Protein AF-A0A974BY82-F1 (afdb_monomer_lite)

Structure (mmCIF, N/CA/C/O backbone):
data_AF-A0A974BY82-F1
#
_entry.id   AF-A0A974BY82-F1
#
loop_
_atom_site.group_PDB
_atom_site.id
_atom_site.type_symbol
_atom_site.label_atom_id
_atom_site.label_alt_id
_atom_site.label_comp_id
_atom_site.label_asym_id
_atom_site.label_entity_id
_atom_site.label_seq_id
_atom_site.pdbx_PDB_ins_code
_atom_site.Cartn_x
_atom_site.Cartn_y
_atom_site.Cartn_z
_atom_site.occupancy
_atom_site.B_iso_or_equiv
_atom_site.auth_seq_id
_atom_site.auth_comp_id
_atom_site.auth_asym_id
_atom_site.auth_atom_id
_atom_site.pdbx_PDB_model_num
ATOM 1 N N . MET A 1 1 ? 22.523 -22.202 -31.245 1.00 55.62 1 MET A N 1
ATOM 2 C CA . MET A 1 1 ? 22.068 -20.827 -30.935 1.00 55.62 1 MET A CA 1
ATOM 3 C C . MET A 1 1 ? 22.652 -20.459 -29.581 1.00 55.62 1 MET A C 1
ATOM 5 O O . MET A 1 1 ? 22.440 -21.218 -28.647 1.00 55.62 1 MET A O 1
ATOM 9 N N . PHE A 1 2 ? 23.449 -19.393 -29.488 1.00 58.41 2 PHE A N 1
ATOM 10 C CA . PHE A 1 2 ? 24.153 -19.019 -28.255 1.00 58.41 2 PHE A CA 1
ATOM 11 C C . PHE A 1 2 ? 23.392 -17.875 -27.556 1.00 58.41 2 PHE A C 1
ATOM 13 O O . PHE A 1 2 ? 23.349 -16.770 -28.102 1.00 58.41 2 PHE A O 1
ATOM 20 N N . PRO A 1 3 ? 22.716 -18.108 -26.417 1.00 65.56 3 PRO A N 1
ATOM 21 C CA . PRO A 1 3 ? 21.956 -17.062 -25.743 1.00 65.56 3 PRO A CA 1
ATOM 22 C C . PRO A 1 3 ? 22.886 -16.171 -24.913 1.00 65.56 3 PRO A C 1
ATOM 24 O O . PRO A 1 3 ? 23.547 -16.637 -23.987 1.00 65.56 3 PRO A O 1
ATOM 27 N N . PHE A 1 4 ? 22.906 -14.870 -25.208 1.00 68.06 4 PHE A N 1
ATOM 28 C CA . PHE A 1 4 ? 23.542 -13.883 -24.337 1.00 68.06 4 PHE A CA 1
ATOM 29 C C . PHE A 1 4 ? 22.489 -13.350 -23.370 1.00 68.06 4 PHE A C 1
ATOM 31 O O . PHE A 1 4 ? 21.640 -12.531 -23.736 1.00 68.06 4 PHE A O 1
ATOM 38 N N . VAL A 1 5 ? 22.514 -13.884 -22.149 1.00 64.75 5 VAL A N 1
ATOM 39 C CA . VAL A 1 5 ? 21.522 -13.588 -21.116 1.00 64.75 5 VAL A CA 1
ATOM 40 C C . VAL A 1 5 ? 22.062 -12.523 -20.168 1.00 64.75 5 VAL A C 1
ATOM 42 O O . VAL A 1 5 ? 23.038 -12.756 -19.460 1.00 64.75 5 VAL A O 1
ATOM 45 N N . SER A 1 6 ? 21.420 -11.354 -20.126 1.00 64.81 6 SER A N 1
ATOM 46 C CA . SER A 1 6 ? 21.807 -10.259 -19.225 1.00 64.81 6 SER A CA 1
ATOM 47 C C . SER A 1 6 ? 20.596 -9.514 -18.652 1.00 64.81 6 SER A C 1
ATOM 49 O O . SER A 1 6 ? 19.461 -9.674 -19.109 1.00 64.81 6 SER A O 1
ATOM 51 N N . GLN A 1 7 ? 20.809 -8.714 -17.601 1.00 64.06 7 GLN A N 1
ATOM 52 C CA . GLN A 1 7 ? 19.762 -7.838 -17.064 1.00 64.06 7 GLN A CA 1
ATOM 53 C C . GLN A 1 7 ? 19.543 -6.648 -18.005 1.00 64.06 7 GLN A C 1
ATOM 55 O O . GLN A 1 7 ? 20.508 -6.028 -18.451 1.00 64.06 7 GLN A O 1
ATOM 60 N N . TYR A 1 8 ? 18.280 -6.305 -18.282 1.00 70.75 8 TYR A N 1
ATOM 61 C CA . TYR A 1 8 ? 17.972 -5.134 -19.106 1.00 70.75 8 TYR A CA 1
ATOM 62 C C . TYR A 1 8 ? 18.334 -3.833 -18.373 1.00 70.75 8 TYR A C 1
ATOM 64 O O . TYR A 1 8 ? 17.839 -3.576 -17.274 1.00 70.75 8 TYR A O 1
ATOM 72 N N . SER A 1 9 ? 19.148 -2.994 -19.005 1.00 70.44 9 SER A N 1
ATOM 73 C CA . SER A 1 9 ? 19.526 -1.649 -18.570 1.00 70.44 9 SER A CA 1
ATOM 74 C C . SER A 1 9 ? 19.338 -0.647 -19.715 1.00 70.44 9 SER A C 1
ATOM 76 O O . SER A 1 9 ? 19.091 -1.022 -20.863 1.00 70.44 9 SER A O 1
ATOM 78 N N . THR A 1 10 ? 19.471 0.650 -19.428 1.00 72.12 10 THR A N 1
ATOM 79 C CA . THR A 1 10 ? 19.427 1.704 -20.460 1.00 72.12 10 THR A CA 1
ATOM 80 C C . THR A 1 10 ? 20.517 1.538 -21.522 1.00 72.12 10 THR A C 1
ATOM 82 O O . THR A 1 10 ? 20.327 1.962 -22.657 1.00 72.12 10 THR A O 1
ATOM 85 N N . GLN A 1 11 ? 21.614 0.861 -21.178 1.00 79.00 11 GLN A N 1
ATOM 86 C CA . GLN A 1 11 ? 22.745 0.581 -22.062 1.00 79.00 11 GLN A CA 1
ATOM 87 C C . GLN A 1 11 ? 22.547 -0.702 -22.886 1.00 79.00 11 GLN A C 1
ATOM 89 O O . GLN A 1 11 ? 23.286 -0.932 -23.836 1.00 79.00 11 GLN A O 1
ATOM 94 N N . SER A 1 12 ? 21.554 -1.552 -22.584 1.00 78.31 12 SER A N 1
ATOM 95 C CA . SER A 1 12 ? 21.399 -2.867 -23.233 1.00 78.31 12 SER A CA 1
ATOM 96 C C . SER A 1 12 ? 21.268 -2.796 -24.753 1.00 78.31 12 SER A C 1
ATOM 98 O O . SER A 1 12 ? 21.809 -3.656 -25.445 1.00 78.31 12 SER A O 1
ATOM 100 N N . LYS A 1 13 ? 20.588 -1.768 -25.278 1.00 82.25 13 LYS A N 1
ATOM 101 C CA . LYS A 1 13 ? 20.459 -1.549 -26.727 1.00 82.25 13 LYS A CA 1
ATOM 102 C C . LYS A 1 13 ? 21.742 -1.046 -27.373 1.00 82.25 13 LYS A C 1
ATOM 104 O O . LYS A 1 13 ? 22.009 -1.365 -28.526 1.00 82.25 13 LYS A O 1
ATOM 109 N N . GLU A 1 14 ? 22.534 -0.279 -26.638 1.00 86.94 14 GLU A N 1
ATOM 110 C CA . GLU A 1 14 ? 23.848 0.164 -27.090 1.00 86.94 14 GLU A CA 1
ATOM 111 C C . GLU A 1 14 ? 24.837 -1.007 -27.115 1.00 86.94 14 GLU A C 1
ATOM 113 O O . GLU A 1 14 ? 25.501 -1.222 -28.124 1.00 86.94 14 GLU A O 1
ATOM 118 N N . ILE A 1 15 ? 24.837 -1.843 -26.074 1.00 82.56 15 ILE A N 1
ATOM 119 C CA . ILE A 1 15 ? 25.640 -3.071 -25.995 1.00 82.56 15 ILE A CA 1
ATOM 120 C C . ILE A 1 15 ? 25.274 -4.043 -27.124 1.00 82.56 15 ILE A C 1
ATOM 122 O O . ILE A 1 15 ? 26.163 -4.540 -27.808 1.00 82.56 15 ILE A O 1
ATOM 126 N N . GLU A 1 16 ? 23.980 -4.279 -27.365 1.00 86.62 16 GLU A N 1
ATOM 127 C CA . GLU A 1 16 ? 23.495 -5.115 -28.475 1.00 86.62 16 GLU A CA 1
ATOM 128 C C . GLU A 1 16 ? 24.034 -4.615 -29.824 1.00 86.62 16 GLU A C 1
ATOM 130 O O . GLU A 1 16 ? 24.597 -5.386 -30.602 1.00 86.62 16 GLU A O 1
ATOM 135 N N . ARG A 1 17 ? 23.948 -3.301 -30.073 1.00 90.50 17 ARG A N 1
ATOM 136 C CA . ARG A 1 17 ? 24.483 -2.676 -31.292 1.00 90.50 17 ARG A CA 1
ATOM 137 C C . ARG A 1 17 ? 25.994 -2.839 -31.419 1.00 90.50 17 ARG A C 1
ATOM 139 O O . ARG A 1 17 ? 26.465 -3.150 -32.508 1.00 90.50 17 ARG A O 1
ATOM 146 N N . ILE A 1 18 ? 26.747 -2.628 -30.340 1.00 91.62 18 ILE A N 1
ATOM 147 C CA . ILE A 1 18 ? 28.210 -2.778 -30.331 1.00 91.62 18 ILE A CA 1
ATOM 148 C C . ILE A 1 18 ? 28.588 -4.227 -30.651 1.00 91.62 18 ILE A C 1
ATOM 150 O O . ILE A 1 18 ? 29.419 -4.462 -31.526 1.00 91.62 18 ILE A O 1
ATOM 154 N N . VAL A 1 19 ? 27.946 -5.199 -30.000 1.00 86.00 19 VAL A N 1
ATOM 155 C CA . VAL A 1 19 ? 28.241 -6.622 -30.204 1.00 86.00 19 VAL A CA 1
ATOM 156 C C . VAL A 1 19 ? 27.933 -7.049 -31.634 1.00 86.00 19 VAL A C 1
ATOM 158 O O . VAL A 1 19 ? 28.784 -7.677 -32.255 1.00 86.00 19 VAL A O 1
ATOM 161 N N . TYR A 1 20 ? 26.784 -6.663 -32.200 1.00 89.38 20 TYR A N 1
ATOM 162 C CA . TYR A 1 20 ? 26.489 -6.964 -33.606 1.00 89.38 20 TYR A CA 1
ATOM 163 C C . TYR A 1 20 ? 27.453 -6.263 -34.570 1.00 89.38 20 TYR A C 1
ATOM 165 O O . TYR A 1 20 ? 27.903 -6.880 -35.533 1.00 89.38 20 TYR A O 1
ATOM 173 N N . ARG A 1 21 ? 27.823 -5.002 -34.300 1.00 92.31 21 ARG A N 1
ATOM 174 C CA . ARG A 1 21 ? 28.752 -4.229 -35.142 1.00 92.31 21 ARG A CA 1
ATOM 175 C C . ARG A 1 21 ? 30.138 -4.868 -35.221 1.00 92.31 21 ARG A C 1
ATOM 177 O O . ARG A 1 21 ? 30.740 -4.866 -36.290 1.00 92.31 21 ARG A O 1
ATOM 184 N N . TYR A 1 22 ? 30.642 -5.397 -34.108 1.00 89.31 22 TYR A N 1
ATOM 185 C CA . TYR A 1 22 ? 31.991 -5.965 -34.030 1.00 89.31 22 TYR A CA 1
ATOM 186 C C . TYR A 1 22 ? 32.028 -7.500 -34.077 1.00 89.31 22 TYR A C 1
ATOM 188 O O . TYR A 1 22 ? 33.114 -8.077 -34.060 1.00 89.31 22 TYR A O 1
ATOM 196 N N . TRP A 1 23 ? 30.880 -8.174 -34.222 1.00 87.69 23 TRP A N 1
ATOM 197 C CA . TRP A 1 23 ? 30.798 -9.636 -34.325 1.00 87.69 23 TRP A CA 1
ATOM 198 C C . TRP A 1 23 ? 31.726 -10.252 -35.388 1.00 87.69 23 TRP A C 1
ATOM 200 O O . TRP A 1 23 ? 32.405 -11.234 -35.077 1.00 87.69 23 TRP A O 1
ATOM 210 N N . PRO A 1 24 ? 31.860 -9.675 -36.603 1.00 87.44 24 PRO A N 1
ATOM 211 C CA . PRO A 1 24 ? 32.746 -10.235 -37.623 1.00 87.44 24 PRO A CA 1
ATOM 212 C C . PRO A 1 24 ? 34.223 -10.268 -37.212 1.00 87.44 24 PRO A C 1
ATOM 214 O O . PRO A 1 24 ? 34.983 -11.068 -37.749 1.00 87.44 24 PRO A O 1
ATOM 217 N N . LEU A 1 25 ? 34.658 -9.417 -36.272 1.00 87.12 25 LEU A N 1
ATOM 218 C CA . LEU A 1 25 ? 36.030 -9.451 -35.755 1.00 87.12 25 LEU A CA 1
ATOM 219 C C . LEU A 1 25 ? 36.266 -10.686 -34.882 1.00 87.12 25 LEU A C 1
ATOM 221 O O . LEU A 1 25 ? 37.316 -11.311 -34.991 1.00 87.12 25 LEU A O 1
ATOM 225 N N . LEU A 1 26 ? 35.271 -11.072 -34.079 1.00 78.06 26 LEU A N 1
ATOM 226 C CA . LEU A 1 26 ? 35.332 -12.255 -33.216 1.00 78.06 26 LEU A CA 1
ATOM 227 C C . LEU A 1 26 ? 35.341 -13.558 -34.030 1.00 78.06 26 LEU A C 1
ATOM 229 O O . LEU A 1 26 ? 35.951 -14.538 -33.621 1.00 78.06 26 LEU A O 1
ATOM 233 N N . GLN A 1 27 ? 34.739 -13.559 -35.223 1.00 80.62 27 GLN A N 1
ATOM 234 C CA . GLN A 1 27 ? 34.740 -14.715 -36.131 1.00 80.62 27 GLN A CA 1
ATOM 235 C C . GLN A 1 27 ? 36.081 -14.953 -36.846 1.00 80.62 27 GLN A C 1
ATOM 237 O O . GLN A 1 27 ? 36.273 -16.017 -37.438 1.00 80.62 27 GLN A O 1
ATOM 242 N N . LYS A 1 28 ? 37.007 -13.983 -36.818 1.00 83.62 28 LYS A N 1
ATOM 243 C CA . LYS A 1 28 ? 38.353 -14.133 -37.401 1.00 83.62 28 LYS A CA 1
ATOM 244 C C . LYS A 1 28 ? 39.293 -14.950 -36.516 1.00 83.62 28 LYS A C 1
ATOM 246 O O . LYS A 1 28 ? 40.323 -15.419 -36.996 1.00 83.62 28 LYS A O 1
ATOM 251 N N . GLU A 1 29 ? 38.958 -15.106 -35.241 1.00 82.62 29 GLU A N 1
ATOM 252 C CA . GLU A 1 29 ? 39.774 -15.827 -34.273 1.00 82.62 29 GLU A CA 1
ATOM 253 C C . GLU A 1 29 ? 39.580 -17.345 -34.460 1.00 82.62 29 GLU A C 1
ATOM 255 O O . GLU A 1 29 ? 38.459 -17.853 -34.517 1.00 82.62 29 GLU A O 1
ATOM 260 N N . LYS A 1 30 ? 40.687 -18.072 -34.665 1.00 78.31 30 LYS A N 1
ATOM 261 C CA . LYS A 1 30 ? 40.657 -19.465 -35.144 1.00 78.31 30 LYS A CA 1
ATOM 262 C C . LYS A 1 30 ? 40.070 -20.441 -34.124 1.00 78.31 30 LYS A C 1
ATOM 264 O O . LYS A 1 30 ? 39.502 -21.445 -34.548 1.00 78.31 30 LYS A O 1
ATOM 269 N N . THR A 1 31 ? 40.203 -20.179 -32.824 1.00 80.38 31 THR A N 1
ATOM 270 C CA . THR A 1 31 ? 39.790 -21.123 -31.773 1.00 80.38 31 THR A CA 1
ATOM 271 C C . THR A 1 31 ? 38.310 -20.996 -31.395 1.00 80.38 31 THR A C 1
ATOM 273 O O . THR A 1 31 ? 37.670 -21.994 -31.074 1.00 80.38 31 THR A O 1
ATOM 276 N N . LEU A 1 32 ? 37.728 -19.803 -31.517 1.00 68.88 32 LEU A N 1
ATOM 277 C CA . LEU A 1 32 ? 36.359 -19.460 -31.131 1.00 68.88 32 LEU A CA 1
ATOM 278 C C . LEU A 1 32 ? 35.402 -19.414 -32.324 1.00 68.88 32 LEU A C 1
ATOM 280 O O . LEU A 1 32 ? 34.186 -19.432 -32.128 1.00 68.88 32 LEU A O 1
ATOM 284 N N . ARG A 1 33 ? 35.907 -19.399 -33.566 1.00 75.81 33 ARG A N 1
ATOM 285 C CA . ARG A 1 33 ? 35.078 -19.352 -34.784 1.00 75.81 33 ARG A CA 1
ATOM 286 C C . ARG A 1 33 ? 34.023 -20.458 -34.842 1.00 75.81 33 ARG A C 1
ATOM 288 O O . ARG A 1 33 ? 32.909 -20.198 -35.2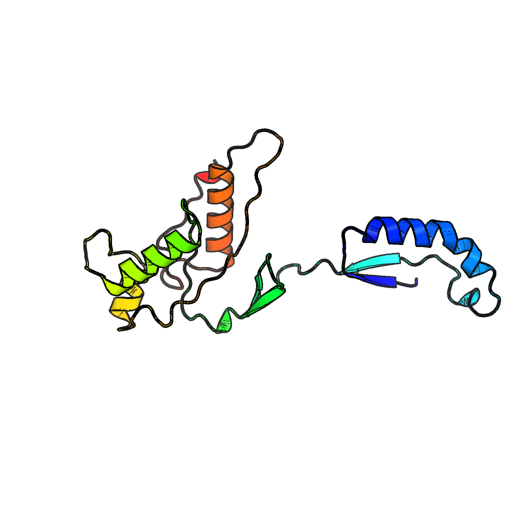93 1.00 75.81 33 ARG A O 1
ATOM 295 N N . SER A 1 34 ? 34.351 -21.671 -34.392 1.00 76.06 34 SER A N 1
ATOM 296 C CA . SER A 1 34 ? 33.401 -22.793 -34.358 1.00 76.06 34 SER A CA 1
ATOM 297 C C . SER A 1 34 ? 32.279 -22.568 -33.336 1.00 76.06 34 SER A C 1
ATOM 299 O O . SER A 1 34 ? 31.118 -22.843 -33.631 1.00 76.06 34 SER A O 1
ATOM 301 N N . ALA A 1 35 ? 32.599 -22.000 -32.169 1.00 73.25 35 ALA A N 1
ATOM 302 C CA . ALA A 1 35 ? 31.642 -21.705 -31.102 1.00 73.25 35 ALA A CA 1
ATOM 303 C C . ALA A 1 35 ? 30.794 -20.444 -31.374 1.00 73.25 35 ALA A C 1
ATOM 305 O O . ALA A 1 35 ? 29.647 -20.358 -30.935 1.00 73.25 35 ALA A O 1
ATOM 306 N N . LEU A 1 36 ? 31.337 -19.479 -32.123 1.00 76.94 36 LEU A N 1
ATOM 307 C CA . LEU A 1 36 ? 30.752 -18.159 -32.395 1.00 76.94 36 LEU A CA 1
ATOM 308 C C . LEU A 1 36 ? 30.273 -18.005 -33.852 1.00 76.94 36 LEU A C 1
ATOM 310 O O . LEU A 1 36 ? 30.179 -16.898 -34.389 1.00 76.94 36 LEU A O 1
ATOM 314 N N . ALA A 1 37 ? 29.950 -19.125 -34.506 1.00 76.38 37 ALA A N 1
ATOM 315 C CA . ALA A 1 37 ? 29.524 -19.159 -35.906 1.00 76.38 37 ALA A CA 1
ATOM 316 C C . ALA A 1 37 ? 28.303 -18.263 -36.187 1.00 76.38 37 ALA A C 1
ATOM 318 O O . ALA A 1 37 ? 28.215 -17.660 -37.252 1.00 76.38 37 ALA A O 1
ATOM 319 N N . ASN A 1 38 ? 27.402 -18.121 -35.211 1.00 80.62 38 ASN A N 1
ATOM 320 C CA . ASN A 1 38 ? 26.239 -17.243 -35.283 1.00 80.62 38 ASN A CA 1
ATOM 321 C C . ASN A 1 38 ? 26.293 -16.203 -34.163 1.00 80.62 38 ASN A C 1
ATOM 323 O O . ASN A 1 38 ? 26.695 -16.553 -33.048 1.00 80.62 38 ASN A O 1
ATOM 327 N N . PRO A 1 39 ? 25.856 -14.958 -34.419 1.00 79.62 39 PRO A N 1
ATOM 328 C CA . PRO A 1 39 ? 25.791 -13.950 -33.380 1.00 79.62 39 PRO A CA 1
ATOM 329 C C . PRO A 1 39 ? 24.822 -14.356 -32.268 1.00 79.62 39 PRO A C 1
ATOM 331 O O . PRO A 1 39 ? 23.873 -15.117 -32.503 1.00 79.62 39 PRO A O 1
ATOM 334 N N . PRO A 1 40 ? 25.066 -13.880 -31.039 1.00 81.81 40 PRO A N 1
ATOM 335 C CA . PRO A 1 40 ? 24.287 -14.279 -29.897 1.00 81.81 40 PRO A CA 1
ATOM 336 C C . PRO A 1 40 ? 22.868 -13.758 -30.044 1.00 81.81 40 PRO A C 1
ATOM 338 O O . PRO A 1 40 ? 22.616 -12.688 -30.607 1.00 81.81 40 PRO A O 1
ATOM 341 N N . VAL A 1 41 ? 21.935 -14.502 -29.471 1.00 79.69 41 VAL A N 1
ATOM 342 C CA . VAL A 1 41 ? 20.576 -14.005 -29.296 1.00 79.69 41 VAL A CA 1
ATOM 343 C C . VAL A 1 41 ? 20.521 -13.306 -27.957 1.00 79.69 41 VAL A C 1
ATOM 345 O O . VAL A 1 41 ? 20.662 -13.935 -26.905 1.00 79.69 41 VAL A O 1
ATOM 348 N N . PHE A 1 42 ? 20.340 -11.990 -28.009 1.00 73.69 42 PHE A N 1
ATOM 349 C CA . PHE A 1 42 ? 20.182 -11.172 -26.820 1.00 73.69 42 PHE A CA 1
ATOM 350 C C . PHE A 1 42 ? 18.846 -11.489 -26.161 1.00 73.69 42 PHE A C 1
ATOM 352 O O . PHE A 1 42 ? 17.776 -11.155 -26.666 1.00 73.69 42 PHE A O 1
ATOM 359 N N . SER A 1 43 ? 18.926 -12.156 -25.016 1.00 67.44 43 SER A N 1
ATOM 360 C CA . SER A 1 43 ? 17.772 -12.472 -24.187 1.00 67.44 43 SER A CA 1
ATOM 361 C C . SER A 1 43 ? 17.904 -11.694 -22.897 1.00 67.44 43 SER A C 1
ATOM 363 O O . SER A 1 43 ? 18.770 -11.962 -22.068 1.00 67.44 43 SER A O 1
ATOM 365 N N . TYR A 1 44 ? 17.052 -10.697 -22.719 1.00 67.31 44 TYR A N 1
ATOM 366 C CA . TYR A 1 44 ? 17.094 -9.898 -21.509 1.00 67.31 44 TYR A CA 1
ATOM 367 C C . TYR A 1 44 ? 16.187 -10.507 -20.457 1.00 67.31 44 TYR A C 1
ATOM 369 O O . TYR A 1 44 ? 14.993 -10.713 -20.687 1.00 67.31 44 TYR A O 1
ATOM 377 N N . ILE A 1 45 ? 16.732 -10.722 -19.264 1.00 48.97 45 ILE A N 1
ATOM 378 C CA . ILE A 1 45 ? 15.910 -11.025 -18.101 1.00 48.97 45 ILE A CA 1
ATOM 379 C C . ILE A 1 45 ? 15.163 -9.736 -17.751 1.00 48.97 45 ILE A C 1
ATOM 381 O O . ILE A 1 45 ? 15.700 -8.827 -17.111 1.00 48.97 45 ILE A O 1
ATOM 385 N N . LYS A 1 46 ? 13.907 -9.633 -18.192 1.00 44.50 46 LYS A N 1
ATOM 386 C CA . LYS A 1 46 ? 12.972 -8.622 -17.695 1.00 44.50 46 LYS A CA 1
ATOM 387 C C . LYS A 1 46 ? 12.716 -8.955 -16.227 1.00 44.50 46 LYS A C 1
ATOM 389 O O . LYS A 1 46 ? 12.285 -10.067 -15.926 1.00 44.50 46 LYS A O 1
ATOM 394 N N . ARG A 1 47 ? 12.988 -8.031 -15.298 1.00 38.56 47 ARG A N 1
ATOM 395 C CA . ARG A 1 47 ? 12.633 -8.244 -13.887 1.00 38.56 47 ARG A CA 1
ATOM 396 C C . ARG A 1 47 ? 11.105 -8.388 -13.767 1.00 38.56 47 ARG A C 1
ATOM 398 O O . ARG A 1 47 ? 10.375 -7.408 -13.820 1.00 38.56 47 ARG A O 1
ATOM 405 N N . GLN A 1 48 ? 10.718 -9.658 -13.651 1.00 38.69 48 GLN A N 1
ATOM 406 C CA . GLN A 1 48 ? 9.485 -10.296 -13.188 1.00 38.69 48 GLN A CA 1
ATOM 407 C C . GLN A 1 48 ? 8.168 -10.018 -13.931 1.00 38.69 48 GLN A C 1
ATOM 409 O O . GLN A 1 48 ? 7.494 -9.008 -13.751 1.00 38.69 48 GLN A O 1
ATOM 414 N N . ILE A 1 49 ? 7.761 -11.037 -14.695 1.00 35.66 49 ILE A N 1
ATOM 415 C CA . ILE A 1 49 ? 6.361 -11.429 -14.873 1.00 35.66 49 ILE A CA 1
ATOM 416 C C . ILE A 1 49 ? 5.906 -12.080 -13.555 1.00 35.66 49 ILE A C 1
ATOM 418 O O . ILE A 1 49 ? 6.619 -12.901 -12.981 1.00 35.66 49 ILE A O 1
ATOM 422 N N . ILE A 1 50 ? 4.739 -11.663 -13.073 1.00 41.03 50 ILE A N 1
ATOM 423 C CA . ILE A 1 50 ? 4.136 -12.006 -11.780 1.00 41.03 50 ILE A CA 1
ATOM 424 C C . ILE A 1 50 ? 3.813 -13.512 -11.706 1.00 41.03 50 ILE A C 1
ATOM 426 O O . ILE A 1 50 ? 2.942 -13.980 -12.434 1.00 41.03 50 ILE A O 1
ATOM 430 N N . LYS A 1 51 ? 4.468 -14.252 -10.801 1.00 31.66 51 LYS A N 1
ATOM 431 C CA . LYS A 1 51 ? 4.000 -15.529 -10.221 1.00 31.66 51 LYS A CA 1
ATOM 432 C C . LYS A 1 51 ? 4.569 -15.668 -8.795 1.00 31.66 51 LYS A C 1
ATOM 434 O O . LYS A 1 51 ? 5.783 -15.767 -8.648 1.00 31.66 51 LYS A O 1
ATOM 439 N N . GLY A 1 52 ? 3.711 -15.712 -7.768 1.00 34.97 52 GLY A N 1
ATOM 440 C CA . GLY A 1 52 ? 4.065 -16.147 -6.400 1.00 34.97 52 GLY A CA 1
ATOM 441 C C . GLY A 1 52 ? 4.062 -15.089 -5.272 1.00 34.97 52 GLY A C 1
ATOM 442 O O . GLY A 1 52 ? 3.976 -13.890 -5.515 1.00 34.97 52 GLY A O 1
ATOM 443 N N . ASP A 1 53 ? 4.169 -15.587 -4.027 1.00 36.75 53 ASP A N 1
ATOM 444 C CA . ASP A 1 53 ? 3.944 -14.968 -2.693 1.00 36.75 53 ASP A CA 1
ATOM 445 C C . ASP A 1 53 ? 4.855 -13.778 -2.275 1.00 36.75 53 ASP A C 1
ATOM 447 O O . ASP A 1 53 ? 5.077 -13.524 -1.083 1.00 36.75 53 ASP A O 1
ATOM 451 N N . THR A 1 54 ? 5.488 -13.058 -3.200 1.00 38.91 54 THR A N 1
ATOM 452 C CA . THR A 1 54 ? 6.450 -11.981 -2.882 1.00 38.91 54 THR A CA 1
ATOM 453 C C . THR A 1 54 ? 6.406 -10.892 -3.949 1.00 38.91 54 THR A C 1
ATOM 455 O O . THR A 1 54 ? 6.389 -11.201 -5.136 1.00 38.91 54 THR A O 1
ATOM 458 N N . THR A 1 55 ? 6.420 -9.616 -3.548 1.00 44.12 55 THR A N 1
ATOM 459 C CA . THR A 1 55 ? 6.438 -8.476 -4.479 1.00 44.12 55 THR A CA 1
ATOM 460 C C . THR A 1 55 ? 7.713 -7.658 -4.347 1.00 44.12 55 THR A C 1
ATOM 462 O O . THR A 1 55 ? 8.171 -7.338 -3.254 1.00 44.12 55 THR A O 1
ATOM 465 N N . CYS A 1 56 ? 8.328 -7.317 -5.479 1.00 42.44 56 CYS A N 1
ATOM 466 C CA . CYS A 1 56 ? 9.505 -6.454 -5.522 1.00 42.44 56 CYS A CA 1
ATOM 467 C C . CYS A 1 56 ? 9.092 -4.979 -5.610 1.00 42.44 56 CYS A C 1
ATOM 469 O O . CYS A 1 56 ? 8.348 -4.585 -6.507 1.00 42.44 56 CYS A O 1
ATOM 471 N N . HIS A 1 57 ? 9.613 -4.160 -4.694 1.00 38.88 57 HIS A N 1
ATOM 472 C CA . HIS A 1 57 ? 9.381 -2.716 -4.651 1.00 38.88 57 HIS A CA 1
ATOM 473 C C . HIS A 1 57 ? 10.080 -1.989 -5.823 1.00 38.88 57 HIS A C 1
ATOM 475 O O . HIS A 1 57 ? 11.284 -2.195 -6.024 1.00 38.88 57 HIS A O 1
ATOM 481 N N . PRO A 1 58 ? 9.402 -1.086 -6.562 1.00 39.41 58 PRO A N 1
ATOM 482 C CA . PRO A 1 58 ? 9.943 -0.470 -7.779 1.00 39.41 58 PRO A CA 1
ATOM 483 C C . PRO A 1 58 ? 11.049 0.569 -7.539 1.00 39.41 58 PRO A C 1
ATOM 485 O O . PRO A 1 58 ? 11.683 0.990 -8.501 1.00 39.41 58 PRO A O 1
ATOM 488 N N . ALA A 1 59 ? 11.301 0.988 -6.293 1.00 39.69 59 ALA A N 1
ATOM 489 C CA . ALA A 1 59 ? 12.295 2.029 -6.015 1.00 39.69 59 ALA A CA 1
ATOM 490 C C . ALA A 1 59 ? 13.630 1.536 -5.434 1.00 39.69 59 ALA A C 1
ATOM 492 O O . ALA A 1 59 ? 14.539 2.345 -5.382 1.00 39.69 59 ALA A O 1
ATOM 493 N N . ASN A 1 60 ? 13.769 0.277 -4.982 1.00 41.47 60 ASN A N 1
ATOM 494 C CA . ASN A 1 60 ? 15.027 -0.174 -4.345 1.00 41.47 60 ASN A CA 1
ATOM 495 C C . ASN A 1 60 ? 15.265 -1.697 -4.302 1.00 41.47 60 ASN A C 1
ATOM 497 O O . ASN A 1 60 ? 16.137 -2.161 -3.575 1.00 41.47 60 ASN A O 1
ATOM 501 N N . GLY A 1 61 ? 14.517 -2.510 -5.057 1.00 37.53 61 GLY A N 1
ATOM 502 C CA . GLY A 1 61 ? 14.843 -3.937 -5.198 1.00 37.53 61 GLY A CA 1
ATOM 503 C C . GLY A 1 61 ? 14.751 -4.773 -3.914 1.00 37.53 61 GLY A C 1
ATOM 504 O O . GLY A 1 61 ? 15.086 -5.953 -3.950 1.00 37.53 61 GLY A O 1
ATOM 505 N N . THR A 1 62 ? 14.268 -4.216 -2.801 1.00 41.84 62 THR A N 1
ATOM 506 C CA . THR A 1 62 ? 13.985 -4.990 -1.594 1.00 41.84 62 THR A CA 1
ATOM 507 C C . THR A 1 62 ? 12.752 -5.866 -1.849 1.00 41.84 62 THR A C 1
ATOM 509 O O . THR A 1 62 ? 11.695 -5.335 -2.216 1.00 41.84 62 THR A O 1
ATOM 512 N N . PRO A 1 63 ? 12.853 -7.197 -1.692 1.00 41.84 63 PRO A N 1
ATOM 513 C CA . PRO A 1 63 ? 11.697 -8.080 -1.756 1.00 41.84 63 PRO A CA 1
ATOM 514 C C . PRO A 1 63 ? 10.776 -7.787 -0.568 1.00 41.84 63 PRO A C 1
ATOM 516 O O . PRO A 1 63 ? 11.179 -7.936 0.585 1.00 41.84 63 PRO A O 1
ATOM 519 N N . VAL A 1 64 ? 9.532 -7.394 -0.829 1.00 45.66 64 VAL A N 1
ATOM 520 C CA . VAL A 1 64 ? 8.474 -7.374 0.182 1.00 45.66 64 VAL A CA 1
ATOM 521 C C . VAL A 1 64 ? 7.845 -8.764 0.182 1.00 45.66 64 VAL A C 1
ATOM 523 O O . VAL A 1 64 ? 7.049 -9.119 -0.688 1.00 45.66 64 VAL A O 1
ATOM 526 N N . LYS A 1 65 ? 8.247 -9.598 1.146 1.00 44.88 65 LYS A N 1
ATOM 527 C CA . LYS A 1 65 ? 7.594 -10.890 1.396 1.00 44.88 65 LYS A CA 1
ATOM 528 C C . LYS A 1 65 ? 6.193 -10.624 1.954 1.00 44.88 65 LYS A C 1
ATOM 530 O O . LYS A 1 65 ? 6.058 -10.197 3.096 1.00 44.88 65 LYS A O 1
ATOM 535 N N . LEU A 1 66 ? 5.154 -10.881 1.159 1.00 46.16 66 LEU A N 1
ATOM 536 C CA . LEU A 1 66 ? 3.755 -10.655 1.555 1.00 46.16 66 LEU A CA 1
ATOM 537 C C . LEU A 1 66 ? 3.274 -11.664 2.597 1.00 46.16 66 LEU A C 1
ATOM 539 O O . LEU A 1 66 ? 2.428 -11.332 3.416 1.00 46.16 66 LEU A O 1
ATOM 543 N N . LYS A 1 67 ? 3.894 -12.852 2.642 1.00 39.75 67 LYS A N 1
ATOM 544 C CA . LYS A 1 67 ? 3.668 -13.877 3.677 1.00 39.75 67 LYS A CA 1
ATOM 545 C C . LYS A 1 67 ? 3.902 -13.399 5.120 1.00 39.75 67 LYS A C 1
ATOM 547 O O . LYS A 1 67 ? 3.572 -14.125 6.046 1.00 39.75 67 LYS A O 1
ATOM 552 N N . GLN A 1 68 ? 4.469 -12.208 5.325 1.00 37.94 68 GLN A N 1
ATOM 553 C CA . GLN A 1 68 ? 4.653 -11.608 6.650 1.00 37.94 68 GLN A CA 1
ATOM 554 C C . GLN A 1 68 ? 3.533 -10.635 7.062 1.00 37.94 68 GLN A C 1
ATOM 556 O O . GLN A 1 68 ? 3.593 -10.094 8.166 1.00 37.94 68 GLN A O 1
ATOM 561 N N . PHE A 1 69 ? 2.533 -10.399 6.206 1.00 49.06 69 PHE A N 1
ATOM 562 C CA . PHE A 1 69 ? 1.421 -9.487 6.474 1.00 49.06 69 PHE A CA 1
ATOM 563 C C . PHE A 1 69 ? 0.101 -10.256 6.479 1.00 49.06 69 PHE A C 1
ATOM 565 O O . PHE A 1 69 ? -0.388 -10.655 5.428 1.00 49.06 69 PHE A O 1
ATOM 572 N N . ALA A 1 70 ? -0.475 -10.455 7.667 1.00 52.38 70 ALA A N 1
ATOM 573 C CA . ALA A 1 70 ? -1.749 -11.159 7.836 1.00 52.38 70 ALA A CA 1
ATOM 574 C C . ALA A 1 70 ? -2.938 -10.419 7.184 1.00 52.38 70 ALA A C 1
ATOM 576 O O . ALA A 1 70 ? -3.897 -11.053 6.760 1.00 52.38 70 ALA A O 1
ATOM 577 N N . THR A 1 71 ? -2.855 -9.090 7.062 1.00 65.38 71 THR A N 1
ATOM 578 C CA . THR A 1 71 ? -3.916 -8.221 6.532 1.00 65.38 71 THR A CA 1
ATOM 579 C C . THR A 1 71 ? -3.289 -7.000 5.859 1.00 65.38 71 THR A C 1
ATOM 581 O O . THR A 1 71 ? -2.415 -6.351 6.431 1.00 65.38 71 THR A O 1
ATOM 584 N N . SER A 1 72 ? -3.724 -6.676 4.637 1.00 75.56 72 SER A N 1
ATOM 585 C CA . SER A 1 72 ? -3.157 -5.582 3.828 1.00 75.56 72 SER A CA 1
ATOM 586 C C . SER A 1 72 ? -4.207 -4.530 3.456 1.00 75.56 72 SER A C 1
ATOM 588 O O . SER A 1 72 ? -5.378 -4.854 3.262 1.00 75.56 72 SER A O 1
ATOM 590 N N . TYR A 1 73 ? -3.773 -3.271 3.337 1.00 77.31 73 TYR A N 1
ATOM 591 C CA . TYR A 1 73 ? -4.562 -2.134 2.848 1.00 77.31 73 TYR A CA 1
ATOM 592 C C . TYR A 1 73 ? -3.844 -1.482 1.666 1.00 77.31 73 TYR A C 1
ATOM 594 O O . TYR A 1 73 ? -2.647 -1.197 1.748 1.00 77.31 73 TYR A O 1
ATOM 602 N N . ILE A 1 74 ? -4.577 -1.212 0.588 1.00 76.75 74 ILE A N 1
ATOM 603 C CA . ILE A 1 74 ? -4.078 -0.479 -0.579 1.00 76.75 74 ILE A CA 1
ATOM 604 C C . ILE A 1 74 ? -4.835 0.838 -0.672 1.00 76.75 74 ILE A C 1
ATOM 606 O O . ILE A 1 74 ? -6.060 0.846 -0.675 1.00 76.75 74 ILE A O 1
ATOM 610 N N . GLY A 1 75 ? -4.106 1.946 -0.752 1.00 71.06 75 GLY A N 1
ATOM 611 C CA . GLY A 1 75 ? -4.703 3.270 -0.838 1.00 71.06 75 GLY A CA 1
ATOM 612 C C . GLY A 1 75 ? -3.813 4.251 -1.582 1.00 71.06 75 GLY A C 1
ATOM 613 O O . GLY A 1 75 ? -2.587 4.108 -1.607 1.00 71.06 75 GLY A O 1
ATOM 614 N N . GLN A 1 76 ? -4.432 5.267 -2.173 1.00 68.69 76 GLN A N 1
ATOM 615 C CA . GLN A 1 76 ? -3.721 6.395 -2.766 1.00 68.69 76 GLN A CA 1
ATOM 616 C C . GLN A 1 76 ? -3.423 7.473 -1.728 1.00 68.69 76 GLN A C 1
ATOM 618 O O . GLN A 1 76 ? -4.353 8.057 -1.169 1.00 68.69 76 GLN A O 1
ATOM 623 N N . PRO A 1 77 ? -2.153 7.848 -1.525 1.00 59.31 77 PRO A N 1
ATOM 624 C CA . PRO A 1 77 ? -1.862 9.060 -0.791 1.00 59.31 77 PRO A CA 1
ATOM 625 C C . PRO A 1 77 ? -2.118 10.258 -1.722 1.00 59.31 77 PRO A C 1
ATOM 627 O O . PRO A 1 77 ? -1.357 10.518 -2.650 1.00 59.31 77 PRO A O 1
ATOM 630 N N . ILE A 1 78 ? -3.214 10.991 -1.484 1.00 53.88 78 ILE A N 1
ATOM 631 C CA . ILE A 1 78 ? -3.504 12.279 -2.159 1.00 53.88 78 ILE A CA 1
ATOM 632 C C . ILE A 1 78 ? -2.427 13.324 -1.800 1.00 53.88 78 ILE A C 1
ATOM 634 O O . ILE A 1 78 ? -2.139 14.241 -2.567 1.00 53.88 78 ILE A O 1
ATOM 638 N N . ARG A 1 79 ? -1.814 13.165 -0.623 1.00 59.47 79 ARG A N 1
ATOM 639 C CA . ARG A 1 79 ? -0.722 13.981 -0.079 1.00 59.47 79 ARG A CA 1
ATOM 640 C C . ARG A 1 79 ? 0.612 13.241 -0.197 1.00 59.47 79 ARG A C 1
ATOM 642 O O . ARG A 1 79 ? 0.650 12.069 -0.554 1.00 59.47 79 ARG A O 1
ATOM 649 N N . ALA A 1 80 ? 1.722 13.899 0.136 1.00 71.06 80 ALA A N 1
ATOM 650 C CA . ALA A 1 80 ? 3.024 13.236 0.192 1.00 71.06 80 ALA A CA 1
ATOM 651 C C . ALA A 1 80 ? 2.964 11.953 1.051 1.00 71.06 80 ALA A C 1
ATOM 653 O O . ALA A 1 80 ? 2.383 11.951 2.137 1.00 71.06 80 ALA A O 1
ATOM 654 N N . VAL A 1 81 ? 3.602 10.874 0.579 1.00 66.81 81 VAL A N 1
ATOM 655 C CA . VAL A 1 81 ? 3.560 9.529 1.191 1.00 66.81 81 VAL A CA 1
ATOM 656 C C . VAL A 1 81 ? 3.833 9.570 2.701 1.00 66.81 81 VAL A C 1
ATOM 658 O O . VAL A 1 81 ? 3.092 8.977 3.481 1.00 66.81 81 VAL A O 1
ATOM 661 N N . LYS A 1 82 ? 4.851 10.330 3.128 1.00 71.94 82 LYS A N 1
ATOM 662 C CA . LYS A 1 82 ? 5.221 10.487 4.547 1.00 71.94 82 LYS A CA 1
ATOM 663 C C . LYS A 1 82 ? 4.088 11.071 5.396 1.00 71.94 82 LYS A C 1
ATOM 665 O O . LYS A 1 82 ? 3.846 10.583 6.497 1.00 71.94 82 LYS A O 1
ATOM 670 N N . THR A 1 83 ? 3.393 12.083 4.882 1.00 73.88 83 THR A N 1
ATOM 671 C CA . THR A 1 83 ? 2.263 12.724 5.564 1.00 73.88 83 THR A CA 1
ATOM 672 C C . THR A 1 83 ? 1.111 11.740 5.728 1.00 73.88 83 THR A C 1
ATOM 674 O O . THR A 1 83 ? 0.587 11.588 6.824 1.00 73.88 83 THR A O 1
ATOM 677 N N . HIS A 1 84 ? 0.794 10.984 4.679 1.00 77.25 84 HIS A N 1
ATOM 678 C CA . HIS A 1 84 ? -0.271 9.982 4.716 1.00 77.25 84 HIS A CA 1
ATOM 679 C C . HIS A 1 84 ? 0.011 8.846 5.717 1.00 77.25 84 HIS A C 1
ATOM 681 O O . HIS A 1 84 ? -0.872 8.410 6.450 1.00 77.25 84 HIS A O 1
ATOM 687 N N . ILE A 1 85 ? 1.262 8.382 5.807 1.00 80.00 85 ILE A N 1
ATOM 688 C CA . ILE A 1 85 ? 1.658 7.377 6.809 1.00 80.00 85 ILE A CA 1
ATOM 689 C C . ILE A 1 85 ? 1.528 7.938 8.226 1.00 80.00 85 ILE A C 1
ATOM 691 O O . ILE A 1 85 ? 1.081 7.226 9.125 1.00 80.00 85 ILE A O 1
ATOM 695 N N . LYS A 1 86 ? 1.921 9.201 8.435 1.00 85.06 86 LYS A N 1
ATOM 696 C CA . LYS A 1 86 ? 1.762 9.874 9.727 1.00 85.06 86 LYS A CA 1
ATOM 697 C C . LYS A 1 86 ? 0.287 9.941 10.124 1.00 85.06 86 LYS A C 1
ATOM 699 O O . LYS A 1 86 ? -0.044 9.533 11.228 1.00 85.06 86 LYS A O 1
ATOM 704 N N . GLU A 1 87 ? -0.585 10.337 9.202 1.00 86.81 87 GLU A N 1
ATOM 705 C CA . GLU A 1 87 ? -2.038 10.372 9.414 1.00 86.81 87 GLU A CA 1
ATOM 706 C C . GLU A 1 87 ? -2.601 8.999 9.784 1.00 86.81 87 GLU A C 1
ATOM 708 O O . GLU A 1 87 ? -3.360 8.886 10.740 1.00 86.81 87 GLU A O 1
ATOM 713 N N . HIS A 1 88 ? -2.185 7.930 9.099 1.00 86.19 88 HIS A N 1
ATOM 714 C CA . HIS A 1 88 ? -2.590 6.576 9.478 1.00 86.19 88 HIS A CA 1
ATOM 715 C C . HIS A 1 88 ? -2.141 6.203 10.892 1.00 86.19 88 HIS A C 1
ATOM 717 O O . HIS A 1 88 ? -2.933 5.650 11.654 1.00 86.19 88 HIS A O 1
ATOM 723 N N . LYS A 1 89 ? -0.893 6.515 11.265 1.00 89.62 89 LYS A N 1
ATOM 724 C CA . LYS A 1 89 ? -0.392 6.279 12.627 1.00 89.62 89 LYS A CA 1
ATOM 725 C C . LYS A 1 89 ? -1.171 7.085 13.664 1.00 89.62 89 LYS A C 1
ATOM 727 O O . LYS A 1 89 ? -1.492 6.550 14.721 1.00 89.62 89 LYS A O 1
ATOM 732 N N . ASP A 1 90 ? -1.499 8.334 13.352 1.00 93.31 90 ASP A N 1
ATOM 733 C CA . ASP A 1 90 ? -2.288 9.207 14.218 1.00 93.31 90 ASP A CA 1
ATOM 734 C C . ASP A 1 90 ? -3.728 8.700 14.374 1.00 93.31 90 ASP A C 1
ATOM 736 O O . ASP A 1 90 ? -4.240 8.684 15.492 1.00 93.31 90 ASP A O 1
ATOM 740 N N . ASN A 1 91 ? -4.350 8.204 13.301 1.00 93.19 91 ASN A N 1
ATOM 741 C CA . ASN A 1 91 ? -5.681 7.596 13.343 1.00 93.19 91 ASN A CA 1
ATOM 742 C C . ASN A 1 91 ? -5.706 6.299 14.158 1.00 93.19 91 ASN A C 1
ATOM 744 O O . ASN A 1 91 ? -6.678 6.053 14.862 1.00 93.19 91 ASN A O 1
ATOM 748 N N . ILE A 1 92 ? -4.659 5.468 14.065 1.00 94.19 92 ILE A N 1
ATOM 749 C CA . ILE A 1 92 ? -4.520 4.256 14.889 1.00 94.19 92 ILE A CA 1
ATOM 750 C C . ILE A 1 92 ? -4.379 4.641 16.364 1.00 94.19 92 ILE A C 1
ATOM 752 O O . ILE A 1 92 ? -5.103 4.122 17.206 1.00 94.19 92 ILE A O 1
ATOM 756 N N . ARG A 1 93 ? -3.474 5.577 16.674 1.00 94.94 93 ARG A N 1
ATOM 757 C CA . ARG A 1 93 ? -3.202 6.017 18.048 1.00 94.94 93 ARG A CA 1
ATOM 758 C C . ARG A 1 93 ? -4.420 6.656 18.718 1.00 94.94 93 ARG A C 1
ATOM 760 O O . ARG A 1 93 ? -4.636 6.443 19.902 1.00 94.94 93 ARG A O 1
ATOM 767 N N . ASN A 1 94 ? -5.187 7.444 17.966 1.00 95.75 94 ASN A N 1
ATOM 768 C CA . ASN A 1 94 ? -6.333 8.210 18.461 1.00 95.75 94 ASN A CA 1
ATOM 769 C C . ASN A 1 94 ? -7.670 7.626 17.972 1.00 95.75 94 ASN A C 1
ATOM 771 O O . ASN A 1 94 ? -8.614 8.369 17.679 1.00 95.75 94 ASN A O 1
ATOM 775 N N . TYR A 1 95 ? -7.742 6.304 17.797 1.00 95.81 95 TYR A N 1
ATOM 776 C CA . TYR A 1 95 ? -8.939 5.658 17.272 1.00 95.81 95 TYR A CA 1
ATOM 777 C C . TYR A 1 95 ? -10.159 5.932 18.162 1.00 95.81 95 TYR A C 1
ATOM 779 O O . TYR A 1 95 ? -10.138 5.714 19.373 1.00 95.81 95 TYR A O 1
ATOM 787 N N . LYS A 1 96 ? -11.254 6.368 17.534 1.00 96.00 96 LYS A N 1
ATOM 788 C CA . LYS A 1 96 ? -12.562 6.518 18.168 1.00 96.00 96 LYS A CA 1
ATOM 789 C C . LYS A 1 96 ? -13.654 6.146 17.172 1.00 96.00 96 LYS A C 1
ATOM 791 O O . LYS A 1 96 ? -13.767 6.761 16.110 1.00 96.00 96 LYS A O 1
ATOM 796 N N . LYS A 1 97 ? -14.470 5.153 17.536 1.00 95.12 97 LYS A N 1
ATOM 797 C CA . LYS A 1 97 ? -15.577 4.653 16.707 1.00 95.12 97 LYS A CA 1
ATOM 798 C C . LYS A 1 97 ? -16.544 5.786 16.346 1.00 95.12 97 LYS A C 1
ATOM 800 O O . LYS A 1 97 ? -16.873 6.608 17.200 1.00 95.12 97 LYS A O 1
ATOM 805 N N . GLY A 1 98 ? -16.995 5.818 15.093 1.00 92.88 98 GLY A N 1
ATOM 806 C CA . GLY A 1 98 ? -17.928 6.831 14.591 1.00 92.88 98 GLY A CA 1
ATOM 807 C C . GLY A 1 98 ? -17.323 8.220 14.362 1.00 92.88 98 GLY A C 1
ATOM 808 O O . GLY A 1 98 ? -18.068 9.176 14.172 1.00 92.88 98 GLY A O 1
ATOM 809 N N . THR A 1 99 ? -15.996 8.362 14.383 1.00 94.31 99 THR A N 1
ATOM 810 C CA . THR A 1 99 ? -15.323 9.637 14.085 1.00 94.31 99 THR A CA 1
ATOM 811 C C . THR A 1 99 ? -14.491 9.549 12.811 1.00 94.31 99 THR A C 1
ATOM 813 O O . THR A 1 99 ? -14.375 8.487 12.204 1.00 94.31 99 THR A O 1
ATOM 816 N N . ALA A 1 100 ? -13.850 10.652 12.417 1.00 89.56 100 ALA A N 1
ATOM 817 C CA . ALA A 1 100 ? -12.923 10.663 11.287 1.00 89.56 100 ALA A CA 1
ATOM 818 C C . ALA A 1 100 ? -11.732 9.694 11.460 1.00 89.56 100 ALA A C 1
ATOM 820 O O . ALA A 1 100 ? -11.134 9.286 10.466 1.00 89.56 100 ALA A O 1
ATOM 821 N N . THR A 1 101 ? -11.397 9.298 12.697 1.00 91.94 101 THR A N 1
ATOM 822 C CA . THR A 1 101 ? -10.352 8.297 12.955 1.00 91.94 101 THR A CA 1
ATOM 823 C C . THR A 1 101 ? -10.863 6.863 12.839 1.00 91.94 101 THR A C 1
ATOM 825 O O . THR A 1 101 ? -10.051 5.946 12.910 1.00 91.94 101 THR A O 1
ATOM 828 N N . ASP A 1 102 ? -12.161 6.628 12.601 1.00 91.94 102 ASP A N 1
ATOM 829 C CA . ASP A 1 102 ? -12.759 5.303 12.373 1.00 91.94 102 ASP A CA 1
ATOM 830 C C . ASP A 1 102 ? -12.552 4.820 10.925 1.00 91.94 102 ASP A C 1
ATOM 832 O O . ASP A 1 102 ? -13.481 4.618 10.139 1.00 91.94 102 ASP A O 1
ATOM 836 N N . THR A 1 103 ? -11.285 4.652 10.558 1.00 89.56 103 THR A N 1
ATOM 837 C CA . THR A 1 103 ? -10.870 4.034 9.295 1.00 89.56 103 THR A CA 1
ATOM 838 C C . THR A 1 103 ? -10.802 2.515 9.441 1.00 89.56 103 THR A C 1
ATOM 840 O O . THR A 1 103 ? -10.673 1.992 10.546 1.00 89.56 103 THR A O 1
ATOM 843 N N . THR A 1 104 ? -10.819 1.773 8.333 1.00 87.19 104 THR A N 1
ATOM 844 C CA . THR A 1 104 ? -10.691 0.303 8.372 1.00 87.19 104 THR A CA 1
ATOM 845 C C . THR A 1 104 ? -9.397 -0.158 9.035 1.00 87.19 104 THR A C 1
ATOM 847 O O . THR A 1 104 ? -9.404 -1.110 9.812 1.00 87.19 104 THR A O 1
ATOM 850 N N . VAL A 1 105 ? -8.298 0.547 8.761 1.00 86.62 105 VAL A N 1
ATOM 851 C CA . VAL A 1 105 ? -6.977 0.255 9.319 1.00 86.62 105 VAL A CA 1
ATOM 852 C C . VAL A 1 105 ? -6.967 0.502 10.826 1.00 86.62 105 VAL A C 1
ATOM 854 O O . VAL A 1 105 ? -6.635 -0.400 11.586 1.00 86.62 105 VAL A O 1
ATOM 857 N N . SER A 1 106 ? -7.374 1.685 11.287 1.00 90.75 106 SER A N 1
ATOM 858 C CA . SER A 1 106 ? -7.392 2.003 12.724 1.00 90.75 106 SER A CA 1
ATOM 859 C C . SER A 1 106 ? -8.374 1.133 13.507 1.00 90.75 106 SER A C 1
ATOM 861 O O . SER A 1 106 ? -8.034 0.666 14.591 1.00 90.75 106 SER A O 1
ATOM 863 N N . ARG A 1 107 ? -9.539 0.821 12.928 1.00 92.25 107 ARG A N 1
ATOM 864 C CA . ARG A 1 107 ? -10.495 -0.126 13.507 1.00 92.25 107 ARG A CA 1
ATOM 865 C C . ARG A 1 107 ? -9.886 -1.514 13.674 1.00 92.25 107 ARG A C 1
ATOM 867 O O . ARG A 1 107 ? -10.022 -2.091 14.743 1.00 92.25 107 ARG A O 1
ATOM 874 N N . HIS A 1 108 ? -9.191 -2.032 12.658 1.00 90.12 108 HIS A N 1
ATOM 875 C CA . HIS A 1 108 ? -8.523 -3.333 12.740 1.00 90.12 108 HIS A CA 1
ATOM 876 C C . HIS A 1 108 ? -7.474 -3.372 13.855 1.00 90.12 108 HIS A C 1
ATOM 878 O O . HIS A 1 108 ? -7.480 -4.300 14.659 1.00 90.12 108 HIS A O 1
ATOM 884 N N . PHE A 1 109 ? -6.621 -2.348 13.941 1.00 91.31 109 PHE A N 1
ATOM 885 C CA . PHE A 1 109 ? -5.620 -2.238 15.004 1.00 91.31 109 PHE A CA 1
ATOM 886 C C . PHE A 1 109 ? -6.262 -2.183 16.394 1.00 91.31 109 PHE A C 1
ATOM 888 O O . PHE A 1 109 ? -5.829 -2.900 17.292 1.00 91.31 109 PHE A O 1
ATOM 895 N N . ASN A 1 110 ? -7.340 -1.410 16.553 1.00 93.31 110 ASN A N 1
ATOM 896 C CA . ASN A 1 110 ? -8.085 -1.349 17.806 1.00 93.31 110 ASN A CA 1
ATOM 897 C C . ASN A 1 110 ? -8.735 -2.698 18.164 1.00 93.31 110 ASN A C 1
ATOM 899 O O . ASN A 1 110 ? -8.627 -3.146 19.299 1.00 93.31 110 ASN A O 1
ATOM 903 N N . THR A 1 111 ? -9.388 -3.370 17.209 1.00 90.81 111 THR A N 1
ATOM 904 C CA . THR A 1 111 ? -10.009 -4.690 17.427 1.00 90.81 111 THR A CA 1
ATOM 905 C C . THR A 1 111 ? -8.977 -5.767 17.762 1.00 90.81 111 THR A C 1
ATOM 907 O O . THR A 1 111 ? -9.258 -6.640 18.575 1.00 90.81 111 THR A O 1
ATOM 910 N N . ALA A 1 112 ? -7.781 -5.695 17.176 1.00 88.12 112 ALA A N 1
ATOM 911 C CA . ALA A 1 112 ? -6.674 -6.608 17.457 1.00 88.12 112 ALA A CA 1
ATOM 912 C C . ALA A 1 112 ? -5.849 -6.221 18.703 1.00 88.12 112 ALA A C 1
ATOM 914 O O . ALA A 1 112 ? -4.874 -6.898 19.017 1.00 88.12 112 ALA A O 1
ATOM 915 N N . ASN A 1 113 ? -6.224 -5.143 19.407 1.00 89.94 113 ASN A N 1
ATOM 916 C CA . ASN A 1 113 ? -5.507 -4.589 20.558 1.00 89.94 113 ASN A CA 1
ATOM 917 C C . ASN A 1 113 ? -4.019 -4.282 20.276 1.00 89.94 113 ASN A C 1
ATOM 919 O O . ASN A 1 113 ? -3.138 -4.509 21.107 1.00 89.94 113 ASN A O 1
ATOM 923 N N . TYR A 1 114 ? -3.730 -3.763 19.080 1.00 89.38 114 TYR A N 1
ATOM 924 C CA . TYR A 1 114 ? -2.397 -3.325 18.674 1.00 89.38 114 TYR A CA 1
ATOM 925 C C . TYR A 1 114 ? -2.301 -1.800 18.629 1.00 89.38 114 TYR A C 1
ATOM 927 O O . TYR A 1 114 ? -3.191 -1.109 18.139 1.00 89.38 114 TYR A O 1
ATOM 935 N N . ASN A 1 115 ? -1.157 -1.271 19.065 1.00 87.12 115 ASN A N 1
ATOM 936 C CA . ASN A 1 115 ? -0.765 0.110 18.778 1.00 87.12 115 ASN A CA 1
ATOM 937 C C . ASN A 1 115 ? -0.195 0.231 17.350 1.00 87.12 115 ASN A C 1
ATOM 939 O O . ASN A 1 115 ? -0.115 -0.746 16.617 1.00 87.12 115 ASN A O 1
ATOM 943 N N . GLN A 1 116 ? 0.246 1.421 16.942 1.00 87.75 116 GLN A N 1
ATOM 944 C CA . GLN A 1 116 ? 0.773 1.693 15.597 1.00 87.75 116 GLN A CA 1
ATOM 945 C C . GLN A 1 116 ? 2.179 1.128 15.300 1.00 87.75 116 GLN A C 1
ATOM 947 O O . GLN A 1 116 ? 2.651 1.256 14.169 1.00 87.75 116 GLN A O 1
ATOM 952 N N . SER A 1 117 ? 2.882 0.544 16.276 1.00 84.44 117 SER A N 1
ATOM 953 C CA . SER A 1 117 ? 4.265 0.062 16.116 1.00 84.44 117 SER A CA 1
ATOM 954 C C . SER A 1 117 ? 4.460 -1.072 15.091 1.00 84.44 117 SER A C 1
ATOM 956 O O . SER A 1 117 ? 5.444 -1.008 14.353 1.00 84.44 117 SER A O 1
ATOM 958 N N . PRO A 1 118 ? 3.569 -2.081 14.960 1.00 80.50 118 PRO A N 1
ATOM 959 C CA . PRO A 1 118 ? 3.712 -3.146 13.971 1.00 80.50 118 PRO A CA 1
ATOM 960 C C . PRO A 1 118 ? 3.277 -2.725 12.555 1.00 80.50 118 PRO A C 1
ATOM 962 O O . PRO A 1 118 ? 3.389 -3.525 11.624 1.00 80.50 118 PRO A O 1
ATOM 965 N N . LEU A 1 119 ? 2.809 -1.484 12.355 1.00 80.44 119 LEU A N 1
ATOM 966 C CA . LEU A 1 119 ? 2.448 -0.972 11.034 1.00 80.44 119 LEU A CA 1
ATOM 967 C C . LEU A 1 119 ? 3.688 -0.896 10.133 1.00 80.44 119 LEU A C 1
ATOM 969 O O . LEU A 1 119 ? 4.577 -0.065 10.341 1.00 80.44 119 LEU A O 1
ATOM 973 N N . LYS A 1 120 ? 3.702 -1.702 9.070 1.00 80.81 120 LYS A N 1
ATOM 974 C CA . LYS A 1 120 ? 4.677 -1.588 7.977 1.00 80.81 120 LYS A CA 1
ATOM 975 C C . LYS A 1 120 ? 3.987 -1.066 6.719 1.00 80.81 120 LYS A C 1
ATOM 977 O O . LYS A 1 120 ? 2.793 -1.270 6.524 1.00 80.81 120 LYS A O 1
ATOM 982 N N . TRP A 1 121 ? 4.744 -0.381 5.869 1.00 76.69 121 TRP A N 1
ATOM 983 C CA . TRP A 1 121 ? 4.246 0.207 4.628 1.00 76.69 121 TRP A CA 1
ATOM 984 C C . TRP A 1 121 ? 5.300 0.091 3.526 1.00 76.69 121 TRP A C 1
ATOM 986 O O . TRP A 1 121 ? 6.496 0.003 3.804 1.00 76.69 121 TRP A O 1
ATOM 996 N N . ALA A 1 122 ? 4.846 0.103 2.276 1.00 76.00 122 ALA A N 1
ATOM 997 C CA . ALA A 1 122 ? 5.693 0.075 1.090 1.00 76.00 122 ALA A CA 1
ATOM 998 C C . ALA A 1 122 ? 5.000 0.821 -0.060 1.00 76.00 122 ALA A C 1
ATOM 1000 O O . ALA A 1 122 ? 3.770 0.877 -0.109 1.00 76.00 122 ALA A O 1
ATOM 1001 N N . ILE A 1 123 ? 5.770 1.389 -0.992 1.00 71.94 123 ILE A N 1
ATOM 1002 C CA . ILE A 1 123 ? 5.213 1.994 -2.209 1.00 71.94 123 ILE A CA 1
ATOM 1003 C C . ILE A 1 123 ? 5.061 0.892 -3.260 1.00 71.94 123 ILE A C 1
ATOM 1005 O O . ILE A 1 123 ? 6.042 0.295 -3.692 1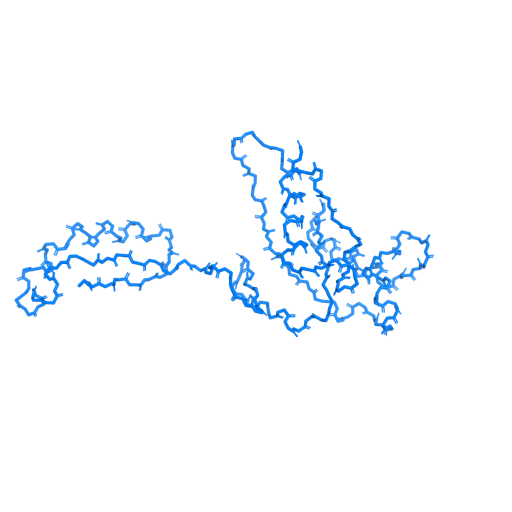.00 71.94 123 ILE A O 1
ATOM 1009 N N . LEU A 1 124 ? 3.830 0.627 -3.695 1.00 71.50 124 LEU A N 1
ATOM 1010 C CA . LEU A 1 124 ? 3.574 -0.386 -4.725 1.00 71.50 124 LEU A CA 1
ATOM 1011 C C . LEU A 1 124 ? 3.930 0.113 -6.127 1.00 71.50 124 LEU A C 1
ATOM 1013 O O . LEU A 1 124 ? 4.511 -0.619 -6.921 1.00 71.50 124 LEU A O 1
ATOM 1017 N N . GLU A 1 125 ? 3.601 1.367 -6.433 1.00 74.19 125 GLU A N 1
ATOM 1018 C CA . GLU A 1 125 ? 3.808 1.943 -7.757 1.00 74.19 125 GLU A CA 1
ATOM 1019 C C . GLU A 1 125 ? 3.870 3.470 -7.692 1.00 74.19 125 GLU A C 1
ATOM 1021 O O . GLU A 1 125 ? 3.093 4.104 -6.979 1.00 74.19 125 GLU A O 1
ATOM 1026 N N . VAL A 1 126 ? 4.774 4.066 -8.475 1.00 77.94 126 VAL A N 1
ATOM 1027 C CA . VAL A 1 126 ? 4.825 5.516 -8.696 1.00 77.94 126 VAL A CA 1
ATOM 1028 C C . VAL A 1 126 ? 4.306 5.812 -10.094 1.00 77.94 126 VAL A C 1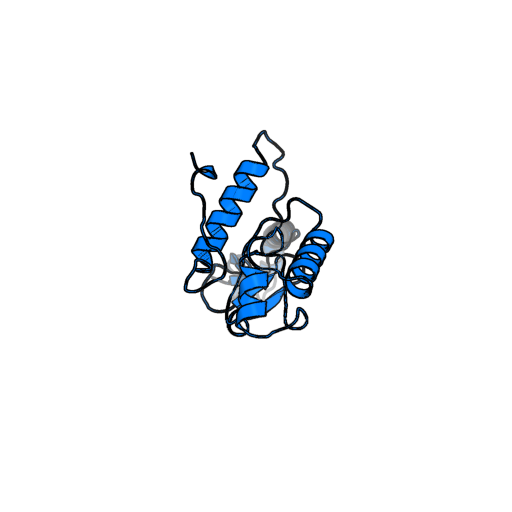
ATOM 1030 O O . VAL A 1 126 ? 4.931 5.468 -11.098 1.00 77.94 126 VAL A O 1
ATOM 1033 N N . ILE A 1 127 ? 3.158 6.477 -10.160 1.00 73.81 127 ILE A N 1
ATOM 1034 C CA . ILE A 1 127 ? 2.474 6.762 -11.417 1.00 73.81 127 ILE A CA 1
ATOM 1035 C C . ILE A 1 127 ? 3.015 8.069 -12.001 1.00 73.81 127 ILE A C 1
ATOM 1037 O O . ILE A 1 127 ? 2.690 9.158 -11.533 1.00 73.81 127 ILE A O 1
ATOM 1041 N N . ARG A 1 128 ? 3.844 7.966 -13.044 1.00 73.06 128 ARG A N 1
ATOM 1042 C CA . ARG A 1 128 ? 4.462 9.129 -13.704 1.00 73.06 128 ARG A CA 1
ATOM 1043 C C . ARG A 1 128 ? 3.465 9.864 -14.603 1.00 73.06 128 ARG A C 1
ATOM 1045 O O . ARG A 1 128 ? 2.728 9.185 -15.320 1.00 73.06 128 ARG A O 1
ATOM 1052 N N . PRO A 1 129 ? 3.429 11.209 -14.630 1.00 67.19 129 PRO A N 1
ATOM 1053 C CA . PRO A 1 129 ? 2.590 11.960 -15.569 1.00 67.19 129 PRO A CA 1
ATOM 1054 C C . PRO A 1 129 ? 2.849 11.506 -17.016 1.00 67.19 129 PRO A C 1
ATOM 1056 O O . PRO A 1 129 ? 3.985 11.206 -17.372 1.00 67.19 129 PRO A O 1
ATOM 1059 N N . GLN A 1 130 ? 1.801 11.391 -17.838 1.00 67.31 130 GLN A N 1
ATOM 1060 C CA . GLN A 1 130 ? 1.970 11.104 -19.268 1.00 67.31 130 GLN A CA 1
ATOM 1061 C C . GLN A 1 130 ? 2.179 12.416 -20.028 1.00 67.31 130 GLN A C 1
ATOM 1063 O O . GLN A 1 130 ? 1.472 13.385 -19.775 1.00 67.31 130 GLN A O 1
ATOM 1068 N N . ASN A 1 131 ? 3.108 12.418 -20.986 1.00 64.56 131 ASN A N 1
ATOM 1069 C CA . ASN A 1 131 ? 3.466 13.605 -21.773 1.00 64.56 131 ASN A CA 1
ATOM 1070 C C . ASN A 1 131 ? 2.386 14.027 -22.791 1.00 64.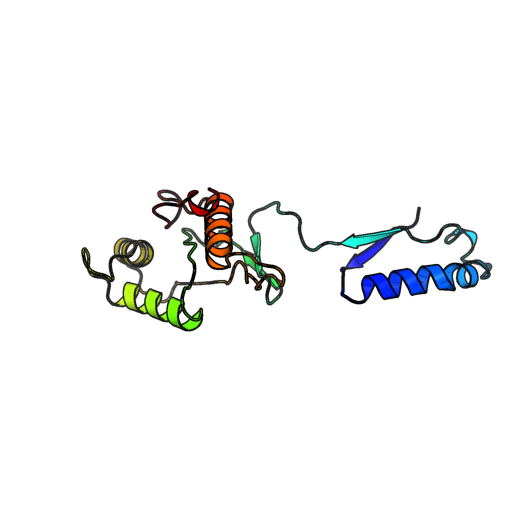56 131 ASN A C 1
ATOM 1072 O O . ASN A 1 131 ? 2.505 15.084 -23.399 1.00 64.56 131 ASN A O 1
ATOM 1076 N N . ARG A 1 132 ? 1.353 13.206 -23.023 1.00 64.50 132 ARG A N 1
ATOM 1077 C CA . ARG A 1 132 ? 0.276 13.462 -23.991 1.00 64.50 132 ARG A CA 1
ATOM 1078 C C . ARG A 1 132 ? -1.068 13.247 -23.303 1.00 64.50 132 ARG A C 1
ATOM 1080 O O . ARG A 1 132 ? -1.379 12.110 -22.975 1.00 64.50 132 ARG A O 1
ATOM 1087 N N . GLY A 1 133 ? -1.780 14.347 -23.046 1.00 60.62 133 GLY A N 1
ATOM 1088 C CA . GLY A 1 133 ? -3.159 14.450 -22.545 1.00 60.62 133 GLY A CA 1
ATOM 1089 C C . GLY A 1 133 ? -3.788 13.182 -21.957 1.00 60.62 133 GLY A C 1
ATOM 1090 O O . GLY A 1 133 ? -4.295 12.336 -22.684 1.00 60.62 133 GLY A O 1
ATOM 1091 N N . GLY A 1 134 ? -3.828 13.089 -20.630 1.00 71.06 134 GLY A N 1
ATOM 1092 C CA . GLY A 1 134 ? -4.588 12.070 -19.907 1.00 71.06 134 GLY A CA 1
ATOM 1093 C C . GLY A 1 134 ? -4.865 12.536 -18.483 1.00 71.06 134 GLY A C 1
ATOM 1094 O O . GLY A 1 134 ? -4.045 13.249 -17.912 1.00 71.06 134 GLY A O 1
ATOM 1095 N N . ASN A 1 135 ? -6.009 12.157 -17.903 1.00 78.88 135 ASN A N 1
ATOM 1096 C CA . ASN A 1 135 ? -6.369 12.540 -16.534 1.00 78.88 135 ASN A CA 1
ATOM 1097 C C . ASN A 1 135 ? -5.558 11.700 -15.523 1.00 78.88 135 ASN A C 1
ATOM 1099 O O . ASN A 1 135 ? -5.859 10.512 -15.347 1.00 78.88 135 ASN A O 1
ATOM 1103 N N . PRO A 1 136 ? -4.557 12.275 -14.820 1.00 75.94 136 PRO A N 1
ATOM 1104 C CA . PRO A 1 136 ? -3.701 11.507 -13.921 1.00 75.94 136 PRO A CA 1
ATOM 1105 C C . PRO A 1 136 ? -4.500 10.873 -12.783 1.00 75.94 136 PRO A C 1
ATOM 1107 O O . PRO A 1 136 ? -4.233 9.727 -12.438 1.00 75.94 136 PRO A O 1
ATOM 1110 N N . LYS A 1 137 ? -5.532 11.558 -12.263 1.00 79.44 137 LYS A N 1
ATOM 1111 C CA . LYS A 1 137 ? -6.396 11.033 -11.193 1.00 79.44 137 LYS A CA 1
ATOM 1112 C C . LYS A 1 137 ? -7.130 9.767 -11.632 1.00 79.44 137 LYS A C 1
ATOM 1114 O O . LYS A 1 137 ? -7.144 8.793 -10.888 1.00 79.44 137 LYS A O 1
ATOM 1119 N N . LYS A 1 138 ? -7.670 9.746 -12.858 1.00 83.06 138 LYS A N 1
ATOM 1120 C CA . LYS A 1 138 ? -8.343 8.559 -13.418 1.00 83.06 138 LYS A CA 1
ATOM 1121 C C . LYS A 1 138 ? -7.397 7.358 -13.428 1.00 83.06 138 LYS A C 1
ATOM 1123 O O . LYS A 1 138 ? -7.764 6.284 -12.968 1.00 83.06 138 LYS A O 1
ATOM 1128 N N . ARG A 1 139 ? -6.152 7.556 -13.866 1.00 80.62 139 ARG A N 1
ATOM 1129 C CA . ARG A 1 139 ? -5.149 6.484 -13.908 1.00 80.62 139 ARG A CA 1
ATOM 1130 C C . ARG A 1 139 ? -4.731 6.009 -12.519 1.00 80.62 139 ARG A C 1
ATOM 1132 O O . ARG A 1 139 ? -4.547 4.813 -12.332 1.00 80.62 139 ARG A O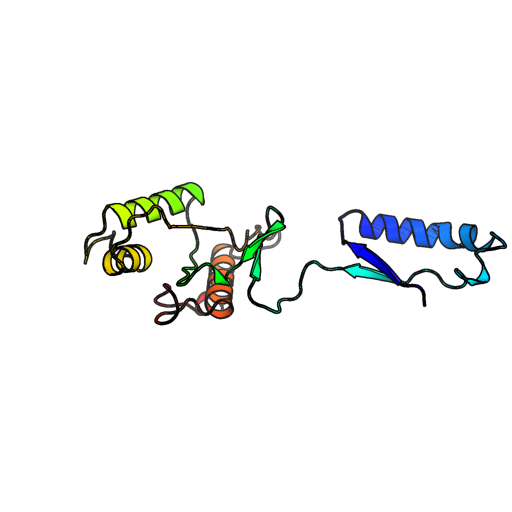 1
ATOM 1139 N N . ILE A 1 140 ? -4.584 6.912 -11.548 1.00 79.31 140 ILE A N 1
ATOM 1140 C CA . ILE A 1 140 ? -4.269 6.504 -10.174 1.00 79.31 140 ILE A CA 1
ATOM 1141 C C . ILE A 1 140 ? -5.404 5.621 -9.624 1.00 79.31 140 ILE A C 1
ATOM 1143 O O . ILE A 1 140 ? -5.118 4.533 -9.119 1.00 79.31 140 ILE A O 1
ATOM 1147 N N . LEU A 1 141 ? -6.670 6.001 -9.843 1.00 81.88 141 LEU A N 1
ATOM 1148 C CA . LEU A 1 141 ? -7.847 5.204 -9.454 1.00 81.88 141 LEU A CA 1
ATOM 1149 C C . LEU A 1 141 ? -7.873 3.829 -10.124 1.00 81.88 141 LEU A C 1
ATOM 1151 O O . LEU A 1 141 ? -8.102 2.822 -9.458 1.00 81.88 141 LEU A O 1
ATOM 1155 N N . GLN A 1 142 ? -7.552 3.761 -11.416 1.00 82.06 142 GLN A N 1
ATOM 1156 C CA . GLN A 1 142 ? -7.459 2.491 -12.140 1.00 82.06 142 GLN A CA 1
ATOM 1157 C C . GLN A 1 142 ? -6.366 1.579 -11.575 1.00 82.06 142 GLN A C 1
ATOM 1159 O O . GLN A 1 142 ? -6.562 0.369 -11.460 1.00 82.06 142 GLN A O 1
ATOM 1164 N N . ARG A 1 143 ? -5.205 2.138 -11.214 1.00 83.25 143 ARG A N 1
ATOM 1165 C CA . ARG A 1 143 ? -4.097 1.358 -10.644 1.00 83.25 143 ARG A CA 1
ATOM 1166 C C . ARG A 1 143 ? -4.386 0.912 -9.214 1.00 83.25 143 ARG A C 1
ATOM 1168 O O . ARG A 1 143 ? -4.067 -0.219 -8.874 1.00 83.25 143 ARG A O 1
ATOM 1175 N N . GLU A 1 144 ? -5.037 1.738 -8.401 1.00 79.81 144 GLU A N 1
ATOM 1176 C CA . GLU A 1 144 ? -5.522 1.330 -7.075 1.00 79.81 144 GLU A CA 1
ATOM 1177 C C . GLU A 1 144 ? -6.513 0.165 -7.181 1.00 79.81 144 GLU A C 1
ATOM 1179 O O . GLU A 1 144 ? -6.313 -0.862 -6.537 1.00 79.81 144 GLU A O 1
ATOM 1184 N N . ALA A 1 145 ? -7.514 0.273 -8.060 1.00 77.88 145 ALA A N 1
ATOM 1185 C CA . ALA A 1 145 ? -8.463 -0.799 -8.353 1.00 77.88 145 ALA A CA 1
ATOM 1186 C C . ALA A 1 145 ? -7.765 -2.092 -8.816 1.00 77.88 145 ALA A C 1
ATOM 1188 O O . ALA A 1 145 ? -8.076 -3.181 -8.330 1.00 77.88 145 ALA A O 1
ATOM 1189 N N . TYR A 1 146 ? -6.786 -1.968 -9.719 1.00 81.38 146 TYR A N 1
ATOM 1190 C CA . TYR A 1 146 ? -5.960 -3.086 -10.173 1.00 81.38 146 TYR A CA 1
ATOM 1191 C C . TYR A 1 146 ? -5.228 -3.761 -9.009 1.00 81.38 146 TYR A C 1
ATOM 1193 O O . TYR A 1 146 ? -5.261 -4.986 -8.898 1.00 81.38 146 TYR A O 1
ATOM 1201 N N . TRP A 1 147 ? -4.587 -2.989 -8.128 1.00 78.25 147 TRP A N 1
ATOM 1202 C CA . TRP A 1 147 ? -3.826 -3.547 -7.015 1.00 78.25 147 TRP A CA 1
ATOM 1203 C C . TRP A 1 147 ? -4.728 -4.166 -5.945 1.00 78.25 147 TRP A C 1
ATOM 1205 O O . TRP A 1 147 ? -4.434 -5.278 -5.518 1.00 78.25 147 TRP A O 1
ATOM 1215 N N . ILE A 1 148 ? -5.854 -3.541 -5.584 1.00 76.12 148 ILE A N 1
ATOM 1216 C CA . ILE A 1 148 ? -6.829 -4.136 -4.651 1.00 76.12 148 ILE A CA 1
ATOM 1217 C C . ILE A 1 148 ? -7.270 -5.520 -5.143 1.00 76.12 148 ILE A C 1
ATOM 1219 O O . ILE A 1 148 ? -7.268 -6.479 -4.374 1.00 76.12 148 ILE A O 1
ATOM 1223 N N . LYS A 1 149 ? -7.578 -5.643 -6.441 1.00 77.44 149 LYS A N 1
ATOM 1224 C CA . LYS A 1 149 ? -7.952 -6.923 -7.055 1.00 77.44 149 LYS A CA 1
ATOM 1225 C C . LYS A 1 149 ? -6.784 -7.912 -7.109 1.00 77.44 149 LYS A C 1
ATOM 1227 O O . LYS A 1 149 ? -6.975 -9.092 -6.850 1.00 77.44 149 LYS A O 1
ATOM 1232 N N . THR A 1 150 ? -5.584 -7.444 -7.453 1.00 77.25 150 THR A N 1
ATOM 1233 C CA . THR A 1 150 ? -4.388 -8.295 -7.606 1.00 77.25 150 THR A CA 1
ATOM 1234 C C . THR A 1 150 ? -3.944 -8.909 -6.278 1.00 77.25 150 THR A C 1
ATOM 1236 O O . THR A 1 150 ? -3.487 -10.046 -6.256 1.00 77.25 150 THR A O 1
ATOM 1239 N N . PHE A 1 151 ? -4.073 -8.162 -5.181 1.00 73.94 151 PHE A N 1
ATOM 1240 C CA . PHE A 1 151 ? -3.656 -8.586 -3.842 1.00 73.94 151 PHE A CA 1
ATOM 1241 C C . PHE A 1 151 ? -4.803 -9.130 -2.978 1.00 73.94 151 PHE A C 1
ATOM 1243 O O . PHE A 1 151 ? -4.564 -9.464 -1.822 1.00 73.94 151 PHE A O 1
ATOM 1250 N N . ASP A 1 152 ? -6.026 -9.192 -3.513 1.00 78.88 152 ASP A N 1
ATOM 1251 C CA . ASP A 1 152 ? -7.234 -9.630 -2.798 1.00 78.88 152 ASP A CA 1
ATOM 1252 C C . ASP A 1 152 ? -7.407 -8.928 -1.435 1.00 78.88 152 ASP A C 1
ATOM 1254 O O . ASP A 1 152 ? -7.699 -9.546 -0.413 1.00 78.88 152 ASP A O 1
ATOM 1258 N N . THR A 1 153 ? -7.187 -7.606 -1.395 1.00 80.44 153 THR A N 1
ATOM 1259 C CA . THR A 1 153 ? -7.203 -6.840 -0.132 1.00 80.44 153 THR A CA 1
ATOM 1260 C C . THR A 1 153 ? -8.599 -6.408 0.306 1.00 80.44 153 THR A C 1
ATOM 1262 O O . THR A 1 153 ? -8.727 -5.604 1.232 1.00 80.44 153 THR A O 1
ATOM 1265 N N . LEU A 1 154 ? -9.652 -6.915 -0.337 1.00 78.81 154 LEU A N 1
ATOM 1266 C CA . LEU A 1 154 ? -11.028 -6.636 0.057 1.00 78.81 154 LEU A CA 1
ATOM 1267 C C . LEU A 1 154 ? -11.392 -7.373 1.346 1.00 78.81 154 LEU A C 1
ATOM 1269 O O . LEU A 1 154 ? -10.982 -8.510 1.581 1.00 78.81 154 LEU A O 1
ATOM 1273 N N . HIS A 1 155 ? -12.204 -6.733 2.177 1.00 73.88 155 HIS A N 1
ATOM 1274 C CA . HIS A 1 155 ? -12.829 -7.391 3.316 1.00 73.88 155 HIS A CA 1
ATOM 1275 C C . HIS A 1 155 ? -13.666 -8.600 2.831 1.00 73.88 155 HIS A C 1
ATOM 1277 O O . HIS A 1 155 ? -14.369 -8.466 1.826 1.00 73.88 155 HIS A O 1
ATOM 1283 N N . PRO A 1 156 ? -13.608 -9.776 3.493 1.00 78.25 156 PRO A N 1
ATOM 1284 C CA . PRO A 1 156 ? -13.015 -10.032 4.811 1.00 78.25 156 PRO A CA 1
ATOM 1285 C C . PRO A 1 156 ? -11.518 -10.369 4.832 1.00 78.25 156 PRO A C 1
ATOM 1287 O O . PRO A 1 156 ? -10.923 -10.368 5.906 1.00 78.25 156 PRO A O 1
ATOM 1290 N N . LYS A 1 157 ? -10.893 -10.650 3.685 1.00 75.62 157 LYS A N 1
ATOM 1291 C CA . LYS A 1 157 ? -9.494 -11.114 3.626 1.00 75.62 157 LYS A CA 1
ATOM 1292 C C . LYS A 1 157 ? -8.466 -9.990 3.793 1.00 75.62 157 LYS A C 1
ATOM 1294 O O . LYS A 1 157 ? -7.347 -10.238 4.230 1.00 75.62 157 LYS A O 1
ATOM 1299 N N . GLY A 1 158 ? -8.839 -8.756 3.463 1.00 80.75 158 GLY A N 1
ATOM 1300 C CA . GLY A 1 158 ? -8.017 -7.566 3.653 1.00 80.75 158 GLY A CA 1
ATOM 1301 C C . GLY A 1 158 ? -8.771 -6.400 4.291 1.00 80.75 158 GLY A C 1
ATOM 1302 O O . GLY A 1 158 ? -9.855 -6.552 4.856 1.00 80.75 158 GLY A O 1
ATOM 1303 N N . LEU A 1 159 ? -8.157 -5.218 4.239 1.00 82.44 159 LEU A N 1
ATOM 1304 C CA . LEU A 1 159 ? -8.612 -4.018 4.949 1.00 82.44 159 LEU A CA 1
ATOM 1305 C C . LEU A 1 159 ? -9.302 -2.983 4.041 1.00 82.44 159 LEU A C 1
ATOM 1307 O O . LEU A 1 159 ? -9.694 -1.915 4.516 1.00 82.44 159 LEU A O 1
ATOM 1311 N N . ASN A 1 160 ? -9.453 -3.254 2.743 1.00 83.06 160 ASN A N 1
ATOM 1312 C CA . ASN A 1 160 ? -10.231 -2.412 1.836 1.00 83.06 160 ASN A CA 1
ATOM 1313 C C . ASN A 1 160 ? -11.722 -2.783 1.918 1.00 83.06 160 ASN A C 1
ATOM 1315 O O . ASN A 1 160 ? -12.096 -3.917 1.641 1.00 83.06 160 ASN A O 1
ATOM 1319 N N . ASN A 1 161 ? -12.598 -1.825 2.239 1.00 77.31 161 ASN A N 1
ATOM 1320 C CA . ASN A 1 161 ? -14.053 -2.072 2.262 1.00 77.31 161 ASN A CA 1
ATOM 1321 C C . ASN A 1 161 ? -14.661 -2.219 0.863 1.00 77.31 161 ASN A C 1
ATOM 1323 O O . ASN A 1 161 ? -15.688 -2.865 0.687 1.00 77.31 161 ASN A O 1
ATOM 1327 N N . SER A 1 162 ? -14.066 -1.557 -0.124 1.00 73.69 162 SER A N 1
ATOM 1328 C CA . SER A 1 162 ? -14.593 -1.488 -1.480 1.00 73.69 162 SER A CA 1
ATOM 1329 C C . SER A 1 162 ? -13.492 -1.113 -2.458 1.00 73.69 162 SER A C 1
ATOM 1331 O O . SER A 1 162 ? -12.487 -0.509 -2.081 1.00 73.69 162 SER A O 1
ATOM 1333 N N . TRP A 1 163 ? -13.737 -1.385 -3.732 1.00 70.62 163 TRP A N 1
ATOM 1334 C CA . TRP A 1 163 ? -12.981 -0.851 -4.855 1.00 70.62 163 TRP A CA 1
ATOM 1335 C C . TRP A 1 163 ? -13.967 -0.272 -5.873 1.00 70.62 163 TRP A C 1
ATOM 1337 O O 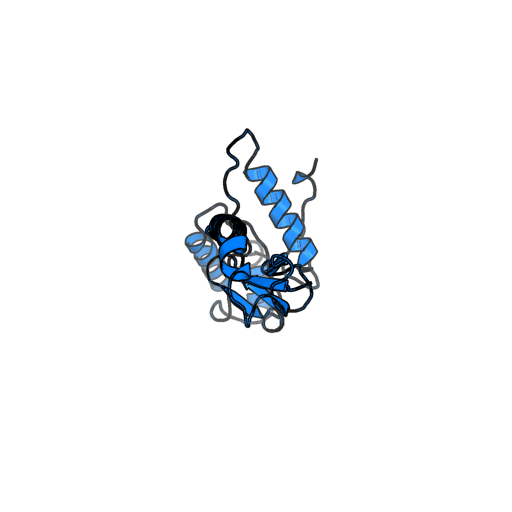. TRP A 1 163 ? -15.146 -0.625 -5.867 1.00 70.62 163 TRP A O 1
ATOM 1347 N N . SER A 1 164 ? -13.510 0.640 -6.731 1.00 70.31 164 SER A N 1
ATOM 1348 C CA . SER A 1 164 ? -14.375 1.303 -7.711 1.00 70.31 164 SER A CA 1
ATOM 1349 C C . SER A 1 164 ? -13.889 1.058 -9.131 1.00 70.31 164 SER A C 1
ATOM 1351 O O . SER A 1 164 ? -12.775 1.437 -9.489 1.00 70.31 164 SER A O 1
ATOM 1353 N N . VAL A 1 165 ? -14.769 0.502 -9.966 1.00 74.00 165 VAL A N 1
ATOM 1354 C CA . VAL A 1 165 ? -14.552 0.393 -11.417 1.00 74.00 165 VAL A CA 1
ATOM 1355 C C . VAL A 1 165 ? -14.965 1.648 -12.184 1.00 74.00 165 VAL A C 1
ATOM 1357 O O . VAL A 1 165 ? -14.708 1.732 -13.379 1.00 74.00 165 VAL A O 1
ATOM 1360 N N . LYS A 1 166 ? -15.550 2.662 -11.521 1.00 71.12 166 LYS A N 1
ATOM 1361 C CA . LYS A 1 166 ? -15.988 3.911 -12.182 1.00 71.12 166 LYS A CA 1
ATOM 1362 C C . LYS A 1 166 ? -14.848 4.626 -12.904 1.00 71.12 166 LYS A C 1
ATOM 1364 O O . LYS A 1 166 ? -15.081 5.370 -13.840 1.00 71.12 166 LYS A O 1
ATOM 1369 N N . CYS A 1 167 ? -13.611 4.391 -12.477 1.00 68.81 167 CYS A N 1
ATOM 1370 C CA . CYS A 1 167 ? -12.425 4.930 -13.126 1.00 68.81 167 CYS A CA 1
ATOM 1371 C C . CYS A 1 167 ? -12.108 4.291 -14.494 1.00 68.81 167 CYS A C 1
ATOM 1373 O O . CYS A 1 167 ? -11.222 4.790 -15.181 1.00 68.81 167 CYS A O 1
ATOM 1375 N N . PHE A 1 168 ? -12.798 3.224 -14.907 1.00 69.81 168 PHE A N 1
ATOM 1376 C CA . PHE A 1 168 ? -12.662 2.587 -16.226 1.00 69.81 168 PHE A CA 1
ATOM 1377 C C . PHE A 1 168 ? -13.768 2.973 -17.217 1.00 69.81 168 PHE A C 1
ATOM 1379 O O . PHE A 1 168 ? -13.599 2.730 -18.408 1.00 69.81 168 PHE A O 1
ATOM 1386 N N . LEU A 1 169 ? -14.846 3.591 -16.731 1.00 69.25 169 LEU A N 1
ATOM 1387 C CA . LEU A 1 169 ? -15.898 4.215 -17.536 1.00 69.25 169 LEU A CA 1
ATOM 1388 C C . LEU A 1 169 ? -15.466 5.641 -17.912 1.00 69.25 169 LEU A C 1
ATOM 1390 O O . LEU A 1 169 ? -15.758 6.087 -19.034 1.00 69.25 169 LEU A O 1
#

Sequence (169 aa):
MFPFVSQYSTQSKEIERIVYRYWPLLQKEKTLRSALANPPVFSYIKRQIIKGDTTCHPANGTPVKLKQFATSYIGQPIRAVKTHIKEHKDNIRNYKKGTATDTTVSRHFNTANYNQSPLKWAILEVIRPQNRGGNPKKRILQREAYWIKTFDTLHPKGLNNSWSVKCFL

Radius of gyration: 23.95 Å; chains: 1; bounding box: 59×37×58 Å

InterPro domains:
  IPR035901 GIY-YIG endonuclease superfamily [G3DSA:3.40.1440.10] (65-164)

Foldseek 3Di:
DAADEEADDPCLVVVVVVQVVCLVVQCVDPPCVVVSVDRHDYDHDDPDDDDDQWDAAPPPRDIHRNVVPQADDFDDDPDPPVVVLVLLLVLLQPPDPPDPSPALSSVVCVVVVHHCVVDDDGDRDDQDDDPDDDDSVLVVLVVSLVVCVVVVQDPPRYRDPDHDPPSVD

pLDDT: mean 73.22, std 16.24, range [31.66, 96.0]

Secondary structure (DSSP, 8-state):
--EEEEE--TTHHHHHHHHHHHHHHHTTSTTTTTTTSS--EEEEE-S----SSEEE-TTT--EEEGGG-SS------SS-HHHHHHHHHHHHHT--TTSTT--HHHHHHHHTT--STT---------PPPSSS--HHHHHHHHHHHHHHHTT-BTTTSSBS----GGG-

Organism: Xenopus laevis (NCBI:txid8355)